Protein AF-A0A1L9TE58-F1 (afdb_monomer_lite)

Secondary structure (DSSP, 8-state):
-HHHHHHHHHHHHHTTSS-GGG------SGGGTT--EEEEE-----SS--TTS--GGGT-HHHHHHHHTSEEEEEE-

InterPro domains:
  IPR027417 P-loop containing nucleoside triphosphate hydrolase [G3DSA:3.40.50.300] (1-77)
  IPR041679 DNA2/NAM7 helicase-like, C-terminal [PF13087] (1-77)

Organism: NCBI:txid1036612

Foldseek 3Di:
DLVVVLVVLVVCVVVVVDPPVRRDDRDALVVCQVAADQEEEDDDPPPDPPVVPDDALVPDVVSVVSVVPRHDHYYHD

Sequence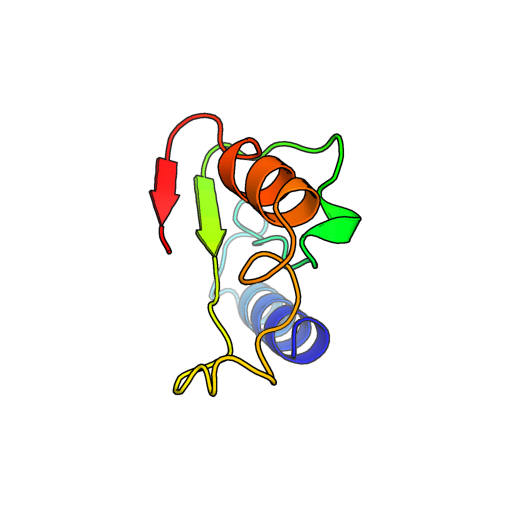 (77 aa):
QVVRIRQALYKAGRDGLLPASDLLIVVTIDSMQGKESNSIIFDWLVSQPDLNKGIGFTVNDNRGNVAMTRMREAMMI

pLDDT: mean 78.39, std 10.03, range [52.59, 90.94]

Structure (mmCIF, N/CA/C/O backbone):
data_AF-A0A1L9TE58-F1
#
_entry.id   AF-A0A1L9TE58-F1
#
loop_
_atom_site.group_PDB
_atom_site.id
_atom_site.type_symbol
_atom_site.label_atom_id
_atom_site.label_alt_id
_atom_site.label_comp_id
_atom_site.label_asym_id
_atom_site.label_entity_id
_atom_site.label_seq_id
_atom_site.pdbx_PDB_ins_code
_atom_site.Cartn_x
_atom_site.Cartn_y
_atom_site.Cartn_z
_atom_site.occupancy
_atom_site.B_iso_or_equiv
_atom_site.auth_seq_id
_atom_site.auth_comp_id
_atom_site.auth_asym_id
_atom_site.auth_atom_id
_atom_site.pdbx_PDB_model_num
ATOM 1 N N . GLN A 1 1 ? -6.292 2.645 -11.397 1.00 63.53 1 GLN A N 1
ATOM 2 C CA . GLN A 1 1 ? -6.947 1.662 -10.505 1.00 63.53 1 GLN A CA 1
ATOM 3 C C . GLN A 1 1 ? -7.219 2.202 -9.103 1.00 63.53 1 G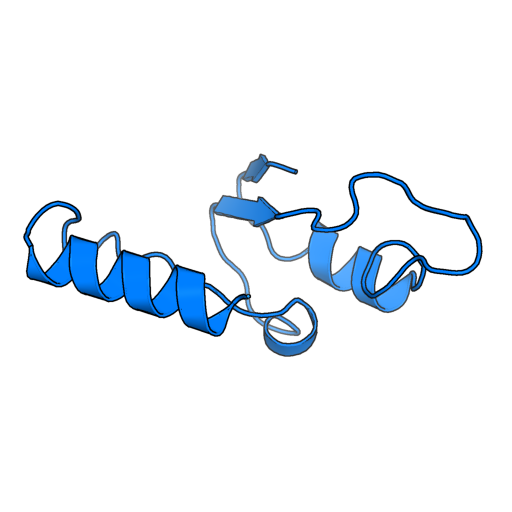LN A C 1
ATOM 5 O O . GLN A 1 1 ? -8.362 2.103 -8.684 1.00 63.53 1 GLN A O 1
ATOM 10 N N . VAL A 1 2 ? -6.257 2.862 -8.439 1.00 70.38 2 VAL A N 1
ATOM 11 C CA . VAL A 1 2 ? -6.434 3.565 -7.140 1.00 70.38 2 VAL A CA 1
ATOM 12 C C . VAL A 1 2 ? -7.759 4.336 -7.041 1.00 70.38 2 VAL A C 1
ATOM 14 O O . VAL A 1 2 ? -8.508 4.166 -6.088 1.00 70.38 2 VAL A O 1
ATOM 17 N N . VAL A 1 3 ? -8.105 5.126 -8.066 1.00 76.38 3 VAL A N 1
ATOM 18 C CA . VAL A 1 3 ? -9.360 5.902 -8.103 1.00 76.38 3 VAL A CA 1
ATOM 19 C C . VAL A 1 3 ? -10.612 5.014 -8.038 1.00 76.38 3 VAL A C 1
ATOM 21 O O . VAL A 1 3 ? -11.546 5.358 -7.320 1.00 76.38 3 VAL A O 1
ATOM 24 N N . ARG A 1 4 ? -10.627 3.868 -8.737 1.00 79.94 4 ARG A N 1
ATOM 25 C CA . ARG A 1 4 ? -11.754 2.915 -8.734 1.00 79.94 4 ARG A CA 1
ATOM 26 C C . ARG A 1 4 ? -11.917 2.242 -7.373 1.00 79.94 4 ARG A C 1
ATOM 28 O O . ARG A 1 4 ? -13.028 2.205 -6.860 1.00 79.94 4 ARG A O 1
ATOM 35 N N . ILE A 1 5 ? -10.824 1.752 -6.782 1.00 79.69 5 ILE A N 1
ATOM 36 C CA . ILE A 1 5 ? -10.850 1.106 -5.457 1.00 79.69 5 ILE A CA 1
ATOM 37 C C . ILE A 1 5 ? -11.316 2.114 -4.405 1.00 79.69 5 ILE A C 1
ATOM 39 O O . ILE A 1 5 ? -12.228 1.836 -3.634 1.00 79.69 5 ILE A O 1
ATOM 43 N N . ARG A 1 6 ? -10.776 3.336 -4.448 1.00 78.81 6 ARG A N 1
ATOM 44 C CA . ARG A 1 6 ? -11.194 4.428 -3.568 1.00 78.81 6 ARG A CA 1
ATOM 45 C C . ARG A 1 6 ? -12.692 4.732 -3.695 1.00 78.81 6 ARG A C 1
ATOM 47 O O . ARG A 1 6 ? -13.373 4.886 -2.690 1.00 78.81 6 ARG A O 1
ATOM 54 N N . GLN A 1 7 ? -13.225 4.797 -4.916 1.00 83.44 7 GLN A N 1
ATOM 55 C CA . GLN A 1 7 ? -14.664 4.989 -5.145 1.00 83.44 7 GLN A CA 1
ATOM 56 C C . GLN A 1 7 ? -15.507 3.827 -4.600 1.00 83.44 7 GLN A C 1
ATOM 58 O O . GLN A 1 7 ? -16.567 4.076 -4.028 1.00 83.44 7 GLN A O 1
ATOM 63 N N . ALA A 1 8 ? -15.044 2.583 -4.748 1.00 83.25 8 ALA A N 1
ATOM 64 C CA . ALA A 1 8 ? -15.724 1.406 -4.211 1.00 83.25 8 ALA A CA 1
ATOM 65 C C . ALA A 1 8 ? -15.760 1.418 -2.675 1.00 83.25 8 ALA A C 1
ATOM 67 O O . ALA A 1 8 ? -16.815 1.185 -2.094 1.00 83.25 8 ALA A O 1
ATOM 68 N N . LEU A 1 9 ? -14.653 1.782 -2.024 1.00 80.31 9 LEU A N 1
ATOM 69 C CA . LEU A 1 9 ? -14.578 1.913 -0.567 1.00 80.31 9 LEU A CA 1
ATOM 70 C C . LEU A 1 9 ? -15.460 3.045 -0.038 1.00 80.31 9 LEU A C 1
ATOM 72 O O . LEU A 1 9 ? -16.187 2.851 0.930 1.00 80.31 9 LEU A O 1
ATOM 76 N N . TYR A 1 10 ? -15.480 4.202 -0.708 1.00 81.31 10 TYR A N 1
ATOM 77 C CA . TYR A 1 10 ? -16.416 5.271 -0.348 1.00 81.31 10 TYR A CA 1
ATOM 78 C C . TYR A 1 10 ? -17.874 4.856 -0.532 1.00 81.31 10 TYR A C 1
ATOM 80 O O . TYR A 1 10 ? -18.732 5.262 0.248 1.00 81.31 10 TYR A O 1
ATOM 88 N N . LYS A 1 11 ? -18.178 4.053 -1.557 1.00 84.88 11 LYS A N 1
ATOM 89 C CA . LYS A 1 11 ? -19.514 3.483 -1.722 1.00 84.88 11 LYS A CA 1
ATOM 90 C C . LYS A 1 11 ? -19.841 2.526 -0.571 1.00 84.88 11 LYS A C 1
ATOM 92 O O . LYS A 1 11 ? -20.880 2.704 0.042 1.00 84.88 11 LYS A O 1
ATOM 97 N N . ALA A 1 12 ? -18.937 1.615 -0.217 1.00 82.25 12 ALA A N 1
ATOM 98 C CA . ALA A 1 12 ? -19.120 0.695 0.905 1.00 82.25 12 ALA A CA 1
ATOM 99 C C . ALA A 1 12 ? -19.323 1.426 2.246 1.00 82.25 12 ALA A C 1
ATOM 101 O O . ALA A 1 12 ? -20.205 1.056 3.014 1.00 82.25 12 ALA A O 1
ATOM 102 N N . GLY A 1 13 ? -18.571 2.503 2.496 1.00 82.19 13 GLY A N 1
ATOM 103 C CA . GLY A 1 13 ? -18.774 3.357 3.670 1.00 82.19 13 GLY A CA 1
ATOM 104 C C . GLY A 1 13 ? -20.143 4.046 3.675 1.00 82.19 13 GLY A C 1
ATOM 105 O O . GLY A 1 13 ? -20.814 4.064 4.702 1.00 82.19 13 GLY A O 1
ATOM 106 N N . ARG A 1 14 ? -20.607 4.560 2.524 1.00 81.69 14 ARG A N 1
ATOM 107 C CA . ARG A 1 14 ? -21.969 5.122 2.395 1.00 81.69 14 ARG A CA 1
ATOM 108 C C . ARG A 1 14 ? -23.064 4.079 2.603 1.00 81.69 14 ARG A C 1
ATOM 110 O O . ARG A 1 14 ? -24.085 4.402 3.197 1.00 81.69 14 ARG A O 1
ATOM 117 N N . ASP A 1 15 ? -22.836 2.857 2.136 1.00 87.56 15 ASP A N 1
ATOM 118 C CA . ASP A 1 15 ? -23.772 1.737 2.257 1.00 87.56 15 ASP A CA 1
ATOM 119 C C . ASP A 1 15 ? -23.750 1.115 3.676 1.00 87.56 15 ASP A C 1
ATOM 121 O O . ASP A 1 15 ? -24.442 0.134 3.932 1.00 87.56 15 ASP A O 1
ATOM 125 N N . GLY A 1 16 ? -22.966 1.675 4.610 1.00 82.44 16 GLY A N 1
ATOM 126 C CA . GLY A 1 16 ? -22.874 1.222 6.003 1.00 82.44 16 GLY A CA 1
ATOM 127 C C . GLY A 1 16 ? -22.088 -0.077 6.197 1.00 82.44 16 GLY A C 1
ATOM 128 O O . GLY A 1 16 ? -22.099 -0.638 7.289 1.00 82.44 16 GLY A O 1
ATOM 129 N N . LEU A 1 17 ? -21.398 -0.557 5.158 1.00 83.12 17 LEU A N 1
ATOM 130 C CA . LEU A 1 17 ? -20.596 -1.784 5.198 1.00 83.12 17 LEU A CA 1
ATOM 131 C C . LEU A 1 17 ? -19.257 -1.592 5.922 1.00 83.12 17 LEU A C 1
ATOM 133 O O . LEU A 1 17 ? -18.638 -2.571 6.331 1.00 83.12 17 LEU A O 1
ATOM 137 N N . LEU A 1 18 ? -18.802 -0.345 6.056 1.00 75.75 18 LEU A N 1
ATOM 138 C CA . LEU A 1 18 ? -17.594 0.023 6.788 1.00 75.75 18 LEU A CA 1
ATOM 139 C C . LEU A 1 18 ? -17.906 1.187 7.736 1.00 75.75 18 LEU A C 1
ATOM 141 O O . LEU A 1 18 ? -18.461 2.194 7.280 1.00 75.75 18 LEU A O 1
ATOM 145 N N . PRO A 1 19 ? -17.542 1.092 9.028 1.00 73.81 19 PRO A N 1
ATOM 146 C CA . PRO A 1 19 ? -17.601 2.222 9.945 1.00 73.81 19 PRO A CA 1
ATOM 147 C C . PRO A 1 19 ? -16.797 3.408 9.406 1.00 73.81 19 PRO A C 1
ATOM 149 O O . PRO A 1 19 ? -15.744 3.234 8.795 1.00 73.81 19 PRO A O 1
ATOM 152 N N . ALA A 1 20 ? -17.249 4.635 9.670 1.00 68.00 20 ALA A N 1
ATOM 153 C CA . ALA A 1 20 ? -16.525 5.833 9.238 1.00 68.00 20 ALA A CA 1
ATOM 154 C C . ALA A 1 20 ? -15.116 5.943 9.863 1.00 68.00 20 ALA A C 1
ATOM 156 O O . ALA A 1 20 ? -14.235 6.566 9.273 1.00 68.00 20 ALA A O 1
ATOM 157 N N . SER A 1 21 ? -14.895 5.319 11.026 1.00 71.88 21 SER A N 1
ATOM 158 C CA . SER A 1 21 ? -13.576 5.190 11.663 1.00 71.88 21 SER A CA 1
ATOM 159 C C . SER A 1 21 ? -12.606 4.310 10.874 1.00 71.88 21 SER A C 1
ATOM 161 O O . SER A 1 21 ? -11.397 4.486 10.992 1.00 71.88 21 SER A O 1
ATOM 163 N N . ASP A 1 22 ? -13.133 3.411 10.043 1.00 71.88 22 ASP A N 1
ATOM 164 C CA . ASP A 1 22 ? -12.386 2.336 9.384 1.00 71.88 22 ASP A CA 1
ATOM 165 C C . ASP A 1 22 ? -12.265 2.598 7.873 1.00 71.88 22 ASP A C 1
ATOM 167 O O . ASP A 1 22 ? -12.022 1.697 7.066 1.00 71.88 22 ASP A O 1
ATOM 171 N N . LEU A 1 23 ? -12.456 3.856 7.462 1.00 73.12 23 LEU A N 1
ATOM 172 C CA . LEU A 1 23 ? -12.294 4.285 6.079 1.00 73.12 23 LEU A CA 1
ATOM 173 C C . LEU A 1 23 ? -10.833 4.125 5.647 1.00 73.12 23 LEU A C 1
ATOM 175 O O . LEU A 1 23 ? -9.954 4.918 5.981 1.00 73.12 23 LEU A O 1
ATOM 179 N N . LEU A 1 24 ? -10.599 3.089 4.848 1.00 77.44 24 LEU A N 1
ATOM 180 C CA . LEU A 1 24 ? -9.305 2.781 4.257 1.00 77.44 24 LEU A CA 1
ATOM 181 C C . LEU A 1 24 ? -8.849 3.903 3.312 1.00 77.44 24 LEU A C 1
ATOM 183 O O . LEU A 1 24 ? -9.587 4.358 2.432 1.00 77.44 24 LEU A O 1
ATOM 187 N N . ILE A 1 25 ? -7.590 4.312 3.454 1.00 83.06 25 ILE A N 1
ATOM 188 C CA . ILE A 1 25 ? -6.952 5.287 2.569 1.00 83.06 25 ILE A CA 1
ATOM 189 C C . ILE A 1 25 ? -6.243 4.530 1.447 1.00 83.06 25 ILE A C 1
ATOM 191 O O . ILE A 1 25 ? -5.315 3.766 1.693 1.00 83.06 25 ILE A O 1
ATOM 195 N N . VAL A 1 26 ? -6.649 4.780 0.200 1.00 85.56 26 VAL A N 1
ATOM 196 C CA . VAL A 1 26 ? -6.029 4.169 -0.986 1.00 85.56 26 VAL A CA 1
ATOM 197 C C . VAL A 1 26 ? -5.307 5.233 -1.792 1.00 85.56 26 VAL A C 1
ATOM 199 O O . VAL A 1 26 ? -5.920 6.161 -2.330 1.00 85.56 26 VAL A O 1
ATOM 202 N N . VAL A 1 27 ? -3.988 5.098 -1.867 1.00 85.50 27 VAL A N 1
ATOM 203 C CA . VAL A 1 27 ? -3.075 6.070 -2.471 1.00 85.50 27 VAL A CA 1
ATOM 204 C C . VAL A 1 27 ? -1.924 5.360 -3.180 1.00 85.50 27 VAL A C 1
ATOM 206 O O . VAL A 1 27 ? -1.701 4.168 -2.996 1.00 85.50 27 VAL A O 1
ATOM 209 N N . THR A 1 28 ? -1.201 6.094 -4.024 1.00 85.50 28 THR A N 1
ATOM 210 C CA . THR A 1 28 ? 0.034 5.585 -4.638 1.00 85.50 28 THR A CA 1
ATOM 211 C C . THR A 1 28 ? 1.200 5.654 -3.652 1.00 85.50 28 THR A C 1
ATOM 213 O O . THR A 1 28 ? 1.165 6.431 -2.697 1.00 85.50 28 THR A O 1
ATOM 216 N N . ILE A 1 29 ? 2.262 4.894 -3.922 1.00 83.88 29 ILE A N 1
ATOM 217 C CA . ILE A 1 29 ? 3.483 4.869 -3.100 1.00 83.88 29 ILE A CA 1
ATOM 218 C C . ILE A 1 29 ? 4.138 6.248 -3.033 1.00 83.88 29 ILE A C 1
ATOM 220 O O . ILE A 1 29 ? 4.485 6.706 -1.948 1.00 83.88 29 ILE A O 1
ATOM 224 N N . ASP A 1 30 ? 4.203 6.952 -4.164 1.00 84.62 30 ASP A N 1
ATOM 225 C CA . ASP A 1 30 ? 4.737 8.316 -4.221 1.00 84.62 30 ASP A CA 1
ATOM 226 C C . ASP A 1 30 ? 3.958 9.257 -3.275 1.00 84.62 30 ASP A C 1
ATOM 228 O O . ASP A 1 30 ? 4.534 10.104 -2.601 1.00 84.62 30 ASP A O 1
ATOM 232 N N . SER A 1 31 ? 2.638 9.068 -3.144 1.00 86.00 31 SER A N 1
ATOM 233 C CA . SER A 1 31 ? 1.781 9.870 -2.252 1.00 86.00 31 SER A CA 1
ATOM 234 C C . SER A 1 31 ? 1.898 9.520 -0.761 1.00 86.00 31 SER A C 1
ATOM 236 O O . SER A 1 31 ? 1.355 10.259 0.072 1.00 86.00 31 SER A O 1
ATOM 238 N N . MET A 1 32 ? 2.552 8.403 -0.428 1.00 87.38 32 MET A N 1
ATOM 239 C CA . MET A 1 32 ? 2.815 7.955 0.944 1.00 87.38 32 MET A CA 1
ATOM 240 C C . MET A 1 32 ? 4.174 8.402 1.477 1.00 87.38 32 MET A C 1
ATOM 242 O O . MET A 1 32 ? 4.457 8.192 2.656 1.00 87.38 32 MET A O 1
ATOM 246 N N . GLN A 1 33 ? 5.013 9.034 0.658 1.00 85.06 33 GLN A N 1
ATOM 247 C CA . GLN A 1 33 ? 6.289 9.554 1.129 1.00 85.06 33 GLN A CA 1
ATOM 248 C C . GLN A 1 33 ? 6.071 10.552 2.281 1.00 85.06 33 GLN A C 1
ATOM 250 O O . GLN A 1 33 ? 5.298 11.502 2.161 1.00 85.06 33 GLN A O 1
ATOM 255 N N . GLY A 1 34 ? 6.721 10.298 3.422 1.00 88.62 34 GLY A N 1
ATOM 256 C CA . GLY A 1 34 ? 6.574 11.104 4.642 1.00 88.62 34 GLY A CA 1
ATOM 257 C C . GLY A 1 34 ? 5.292 10.852 5.449 1.00 88.62 34 GLY A C 1
ATOM 258 O O . GLY A 1 34 ? 5.071 11.531 6.446 1.00 88.62 34 GLY A O 1
ATOM 259 N N . LYS A 1 35 ? 4.451 9.892 5.047 1.00 90.19 35 LYS A N 1
ATOM 260 C CA . LYS A 1 35 ? 3.261 9.458 5.797 1.00 90.19 35 LYS A CA 1
ATOM 261 C C . LYS A 1 35 ? 3.474 8.070 6.377 1.00 90.19 35 LYS A C 1
ATOM 263 O O . LYS A 1 35 ? 4.349 7.336 5.925 1.00 90.19 35 LYS A O 1
ATOM 268 N N . GLU A 1 36 ? 2.662 7.703 7.356 1.00 88.88 36 GLU A N 1
ATOM 269 C CA . GLU A 1 36 ? 2.726 6.400 8.017 1.00 88.88 36 GLU A CA 1
ATOM 270 C C . GLU A 1 36 ? 1.317 5.900 8.338 1.00 88.88 36 GLU A C 1
ATOM 272 O O . GLU A 1 36 ? 0.381 6.693 8.457 1.00 88.88 36 GLU A O 1
ATOM 277 N N . SER A 1 37 ? 1.174 4.584 8.468 1.00 87.69 37 SER A N 1
ATOM 278 C CA . SER A 1 37 ? -0.057 3.909 8.888 1.00 87.69 37 SER A CA 1
ATOM 279 C C . SER A 1 37 ? 0.295 2.730 9.795 1.00 87.69 37 SER A C 1
ATOM 281 O O . SER A 1 37 ? 1.380 2.164 9.678 1.00 87.69 37 SER A O 1
ATOM 283 N N . ASN A 1 38 ? -0.607 2.327 10.691 1.00 87.81 38 ASN A N 1
ATOM 284 C CA . ASN A 1 38 ? -0.372 1.158 11.546 1.00 87.81 38 ASN A CA 1
ATOM 285 C C . ASN A 1 38 ? -0.276 -0.120 10.705 1.00 87.81 38 ASN A C 1
ATOM 287 O O . ASN A 1 38 ? 0.687 -0.876 10.827 1.00 87.81 38 ASN A O 1
ATOM 291 N N . SER A 1 39 ? -1.232 -0.297 9.791 1.00 84.38 39 SER A N 1
ATOM 292 C CA . SER A 1 39 ? -1.285 -1.411 8.845 1.00 84.38 39 SER A CA 1
ATOM 293 C C . SER A 1 39 ? -1.327 -0.910 7.404 1.00 84.38 39 SER A C 1
ATOM 295 O O . SER A 1 39 ? -1.972 0.104 7.112 1.00 84.38 39 SER A O 1
ATOM 297 N N . ILE A 1 40 ? -0.633 -1.612 6.505 1.00 86.94 40 ILE A N 1
ATOM 298 C CA . ILE A 1 40 ? -0.598 -1.309 5.068 1.00 86.94 40 ILE A CA 1
ATOM 299 C C . ILE A 1 40 ? -0.787 -2.589 4.262 1.00 86.94 40 ILE A C 1
ATOM 301 O O . ILE A 1 40 ? -0.163 -3.609 4.547 1.00 86.94 40 ILE A O 1
ATOM 305 N N . ILE A 1 41 ? -1.635 -2.506 3.238 1.00 85.75 41 ILE A N 1
ATOM 306 C CA . ILE A 1 41 ? -1.804 -3.543 2.222 1.00 85.75 41 ILE A CA 1
ATOM 307 C C . ILE A 1 41 ? -1.211 -3.006 0.923 1.00 85.75 41 ILE A C 1
ATOM 309 O O . ILE A 1 41 ? -1.637 -1.955 0.433 1.00 85.75 41 ILE A O 1
ATOM 313 N N . PHE A 1 42 ? -0.233 -3.718 0.376 1.00 85.38 42 PHE A N 1
ATOM 314 C CA . PHE A 1 42 ? 0.279 -3.471 -0.960 1.00 85.38 42 PHE A CA 1
ATOM 315 C C . PHE A 1 42 ? -0.519 -4.282 -1.971 1.00 85.38 42 PHE A C 1
ATOM 317 O O . PHE A 1 42 ? -0.719 -5.473 -1.809 1.00 85.38 42 PHE A O 1
ATOM 324 N N . ASP A 1 43 ? -0.986 -3.612 -3.019 1.00 78.62 43 ASP A N 1
ATOM 325 C CA . ASP A 1 43 ? -1.599 -4.267 -4.169 1.00 78.62 43 ASP A CA 1
ATOM 326 C C . ASP A 1 43 ? -0.567 -4.309 -5.299 1.00 78.62 43 ASP A C 1
ATOM 328 O O . ASP A 1 43 ? -0.249 -3.286 -5.925 1.00 78.62 43 ASP A O 1
ATOM 332 N N . TRP A 1 44 ? 0.010 -5.493 -5.514 1.00 72.69 44 TRP A N 1
ATOM 333 C CA . TRP A 1 44 ? 0.907 -5.746 -6.631 1.00 72.69 44 TRP A CA 1
ATOM 334 C C . TRP A 1 44 ? 0.080 -6.009 -7.897 1.00 72.69 44 TRP A C 1
ATOM 336 O O . TRP A 1 44 ? -0.396 -7.104 -8.181 1.00 72.69 44 TRP A O 1
ATOM 346 N N . LEU A 1 45 ? -0.024 -4.968 -8.713 1.00 64.94 45 LEU A N 1
ATOM 347 C CA . LEU A 1 45 ? -0.843 -4.900 -9.926 1.00 64.94 45 LEU A CA 1
ATOM 348 C C . LEU A 1 45 ? -0.318 -5.743 -11.114 1.00 64.94 45 LEU A C 1
ATOM 350 O O . LEU A 1 45 ? -1.027 -5.936 -12.101 1.00 64.94 45 LEU A O 1
ATOM 354 N N . VAL A 1 46 ? 0.938 -6.204 -11.063 1.00 63.50 46 VAL A N 1
ATOM 355 C CA . VAL A 1 46 ? 1.630 -6.888 -12.173 1.00 63.50 46 VAL A CA 1
ATOM 356 C C . VAL A 1 46 ? 1.712 -8.399 -11.924 1.00 63.50 46 VAL A C 1
ATOM 358 O O . VAL A 1 46 ? 2.645 -8.888 -11.301 1.00 63.50 46 VAL A O 1
ATOM 361 N N . SER A 1 47 ? 0.762 -9.169 -12.451 1.00 60.00 47 SER A N 1
ATOM 362 C CA . SER A 1 47 ? 0.733 -10.636 -12.291 1.00 60.00 47 SER A CA 1
ATOM 363 C C . SER A 1 47 ? 1.830 -11.384 -13.064 1.00 60.00 47 SER A C 1
ATOM 365 O O . SER A 1 47 ? 2.121 -12.536 -12.754 1.00 60.00 47 SER A O 1
ATOM 367 N N . GLN A 1 48 ? 2.447 -10.741 -14.059 1.00 57.44 48 GLN A N 1
ATOM 368 C CA . GLN A 1 48 ? 3.589 -11.263 -14.811 1.00 57.44 48 GLN A CA 1
ATOM 369 C C . GLN A 1 48 ? 4.616 -10.144 -15.001 1.00 57.44 48 GLN A C 1
ATOM 371 O O . GLN A 1 48 ? 4.445 -9.296 -15.882 1.00 57.44 48 GLN A O 1
ATOM 376 N N . PRO A 1 49 ? 5.663 -10.081 -14.163 1.00 52.59 49 PRO A N 1
ATOM 377 C CA . PRO A 1 49 ? 6.752 -9.153 -14.387 1.00 52.59 49 PRO A CA 1
ATOM 378 C C . PRO A 1 49 ? 7.585 -9.681 -15.558 1.00 52.59 49 PRO A C 1
ATOM 380 O O . PRO A 1 49 ? 8.566 -10.394 -15.368 1.00 52.59 49 PRO A O 1
ATOM 383 N N . ASP A 1 50 ? 7.222 -9.318 -16.791 1.00 57.62 50 ASP A N 1
ATOM 384 C CA . ASP A 1 50 ? 8.241 -9.221 -17.835 1.00 57.62 50 ASP A CA 1
ATOM 385 C C . ASP A 1 50 ? 9.312 -8.286 -17.248 1.00 57.62 50 ASP A C 1
ATOM 387 O O . ASP A 1 50 ? 8.999 -7.135 -16.938 1.00 57.62 50 ASP A O 1
ATOM 391 N N . LEU A 1 51 ? 10.547 -8.761 -17.044 1.00 55.28 51 LEU A N 1
ATOM 392 C CA . LEU A 1 51 ? 11.636 -8.018 -16.376 1.00 55.28 51 LEU A CA 1
ATOM 393 C C . LEU A 1 51 ? 11.837 -6.584 -16.916 1.00 55.28 51 LEU A C 1
ATOM 395 O O . LEU A 1 51 ? 12.322 -5.715 -16.201 1.00 55.28 51 LEU A O 1
ATOM 399 N N . ASN A 1 52 ? 11.393 -6.319 -18.148 1.00 55.44 52 ASN A N 1
ATOM 400 C CA . ASN A 1 52 ? 11.483 -5.025 -18.827 1.00 55.44 52 ASN A CA 1
ATOM 401 C C . ASN A 1 52 ? 10.230 -4.129 -18.707 1.00 55.44 52 ASN A C 1
ATOM 403 O O . ASN A 1 52 ? 10.207 -3.043 -19.282 1.00 55.44 52 ASN A O 1
ATOM 407 N N . LYS A 1 53 ? 9.172 -4.565 -18.010 1.00 56.56 53 LYS A N 1
ATOM 408 C CA . LYS A 1 53 ? 7.911 -3.815 -17.819 1.00 56.56 53 LYS A CA 1
ATOM 409 C C . LYS A 1 53 ? 7.510 -3.653 -16.352 1.00 56.56 53 LYS A C 1
ATOM 411 O O . LYS A 1 53 ? 6.393 -3.215 -16.075 1.00 56.56 53 LYS A O 1
ATOM 416 N N . GLY A 1 54 ? 8.383 -4.010 -15.410 1.00 58.84 54 GLY A N 1
ATOM 417 C CA . GLY A 1 54 ? 8.147 -3.705 -14.002 1.00 58.84 54 GLY A CA 1
ATOM 418 C C . GLY A 1 54 ? 7.969 -2.194 -13.805 1.00 58.84 54 GLY A C 1
ATOM 419 O O . GLY A 1 54 ? 8.603 -1.389 -14.486 1.00 58.84 54 GLY A O 1
ATOM 420 N N . ILE A 1 55 ? 7.070 -1.799 -12.907 1.00 66.06 55 ILE A N 1
ATOM 421 C CA . ILE A 1 55 ? 6.715 -0.395 -12.676 1.00 66.06 55 ILE A CA 1
ATOM 422 C C . ILE A 1 55 ? 6.646 -0.100 -11.181 1.00 66.06 55 ILE A C 1
ATOM 424 O O . ILE A 1 55 ? 6.230 -0.926 -10.375 1.00 66.06 55 ILE A O 1
ATOM 428 N N . GLY A 1 56 ? 6.999 1.126 -10.796 1.00 69.56 56 GLY A N 1
ATOM 429 C CA . GLY A 1 56 ? 6.864 1.566 -9.409 1.00 69.56 56 GLY A CA 1
ATOM 430 C C . GLY A 1 56 ? 7.908 0.938 -8.487 1.00 69.56 56 GLY A C 1
ATOM 431 O O . GLY A 1 56 ? 9.097 0.992 -8.781 1.00 69.56 56 GLY A O 1
ATOM 432 N N . PHE A 1 57 ? 7.470 0.404 -7.348 1.00 65.31 57 PHE A N 1
ATOM 433 C CA . PHE A 1 57 ? 8.355 -0.118 -6.298 1.00 65.31 57 PHE A CA 1
ATOM 434 C C . PHE A 1 57 ? 9.077 -1.416 -6.666 1.00 65.31 57 PHE A C 1
ATOM 436 O O . PHE A 1 57 ? 10.025 -1.789 -5.989 1.00 65.31 57 PHE A O 1
ATOM 443 N N . THR A 1 58 ? 8.655 -2.084 -7.739 1.00 68.38 58 THR A N 1
ATOM 444 C CA . THR A 1 58 ? 9.214 -3.372 -8.166 1.00 68.38 58 THR A CA 1
ATOM 445 C C . THR A 1 58 ? 10.518 -3.230 -8.956 1.00 68.38 58 THR A C 1
ATOM 447 O O . THR A 1 58 ? 11.201 -4.222 -9.173 1.00 68.38 58 THR A O 1
ATOM 450 N N . VAL A 1 59 ? 10.841 -2.023 -9.437 1.00 74.19 59 VAL A N 1
ATOM 451 C CA . VAL A 1 59 ? 12.038 -1.729 -10.259 1.00 74.19 59 VAL A CA 1
ATOM 452 C C . VAL A 1 59 ? 12.797 -0.484 -9.797 1.00 74.19 59 VAL A C 1
ATOM 454 O O . VAL A 1 59 ? 13.796 -0.103 -10.400 1.00 74.19 59 VAL A O 1
ATOM 457 N N . ASN A 1 60 ? 12.297 0.202 -8.768 1.00 79.25 60 ASN A N 1
ATOM 458 C CA . ASN A 1 60 ? 12.902 1.412 -8.233 1.00 79.25 60 ASN A CA 1
ATOM 459 C C . ASN A 1 60 ? 13.077 1.264 -6.723 1.00 79.25 60 ASN A C 1
ATOM 461 O O . ASN A 1 60 ? 12.102 1.348 -5.972 1.00 79.25 60 ASN A O 1
ATOM 465 N N . ASP A 1 61 ? 14.328 1.113 -6.297 1.00 82.94 61 ASP A N 1
ATOM 466 C CA . ASP A 1 61 ? 14.696 0.871 -4.900 1.00 82.94 61 ASP A CA 1
ATOM 467 C C . ASP A 1 61 ? 14.264 2.001 -3.964 1.00 82.94 61 ASP A C 1
ATOM 469 O O . ASP A 1 61 ? 13.862 1.743 -2.833 1.00 82.94 61 ASP A O 1
ATOM 473 N N . ASN A 1 62 ? 14.248 3.255 -4.428 1.00 84.69 62 ASN A N 1
ATOM 474 C CA . ASN A 1 62 ? 13.756 4.372 -3.617 1.00 84.69 62 ASN A CA 1
ATOM 475 C C . ASN A 1 62 ? 12.252 4.239 -3.349 1.00 84.69 62 ASN A C 1
ATOM 477 O O . ASN A 1 62 ? 11.793 4.476 -2.233 1.00 84.69 62 ASN A O 1
ATOM 481 N N . ARG A 1 63 ? 11.475 3.815 -4.353 1.00 81.44 63 ARG A N 1
ATOM 482 C CA . ARG A 1 63 ? 10.036 3.547 -4.197 1.00 81.44 63 ARG A CA 1
ATOM 483 C C . ARG A 1 63 ? 9.786 2.290 -3.364 1.00 81.44 63 ARG A C 1
ATOM 485 O O . ARG A 1 63 ? 8.850 2.287 -2.569 1.00 81.44 63 ARG A O 1
ATOM 492 N N . GLY A 1 64 ? 10.633 1.270 -3.503 1.00 81.00 64 GLY A N 1
ATOM 493 C CA . GLY A 1 64 ? 10.643 0.079 -2.650 1.00 81.00 64 GLY A CA 1
ATOM 494 C C . GLY A 1 64 ? 10.893 0.420 -1.184 1.00 81.00 64 GLY A C 1
ATOM 495 O O . GLY A 1 64 ? 10.124 0.021 -0.315 1.00 81.00 64 GLY A O 1
ATOM 496 N N . ASN A 1 65 ? 11.901 1.245 -0.907 1.00 84.81 65 ASN A N 1
ATOM 497 C CA . ASN A 1 65 ? 12.211 1.690 0.445 1.00 84.81 65 ASN A CA 1
ATOM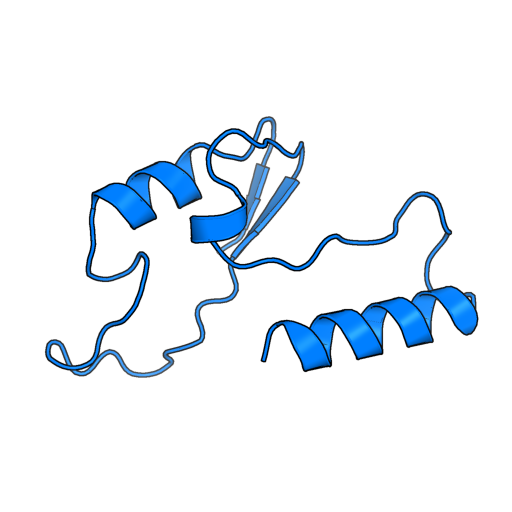 498 C C . ASN A 1 65 ? 11.067 2.511 1.043 1.00 84.81 65 ASN A C 1
ATOM 500 O O . ASN A 1 65 ? 10.673 2.279 2.183 1.00 84.81 65 ASN A O 1
ATOM 504 N N . VAL A 1 66 ? 10.482 3.436 0.271 1.00 84.75 66 VAL A N 1
ATOM 505 C CA . VAL A 1 66 ? 9.290 4.163 0.723 1.00 84.75 66 VAL A CA 1
ATOM 506 C C . VAL A 1 66 ? 8.200 3.164 1.089 1.00 84.75 66 VAL A C 1
ATOM 508 O O . VAL A 1 66 ? 7.758 3.214 2.227 1.00 84.75 66 VAL A O 1
ATOM 511 N N . ALA A 1 67 ? 7.841 2.230 0.203 1.00 82.88 67 ALA A N 1
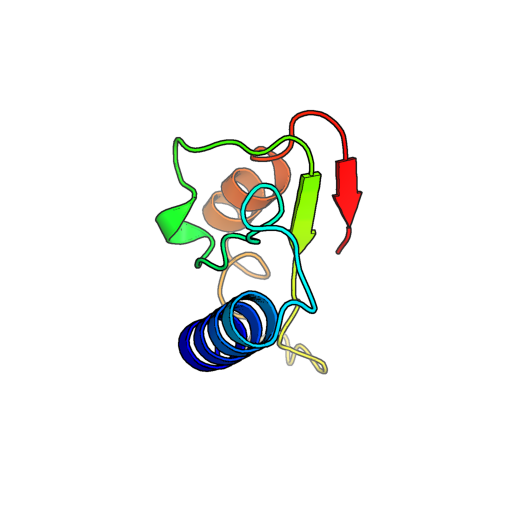ATOM 512 C CA . ALA A 1 67 ? 6.809 1.221 0.444 1.00 82.88 67 ALA A CA 1
ATOM 513 C C . ALA A 1 67 ? 7.037 0.425 1.745 1.00 82.88 67 ALA A C 1
ATOM 515 O O . ALA A 1 67 ? 6.167 0.389 2.613 1.00 82.88 67 ALA A O 1
ATOM 516 N N . MET A 1 68 ? 8.239 -0.118 1.928 1.00 84.50 68 MET A N 1
ATOM 517 C CA . MET A 1 68 ? 8.593 -0.999 3.048 1.00 84.50 68 MET A CA 1
ATOM 518 C C . MET A 1 68 ? 8.710 -0.287 4.405 1.00 84.50 68 MET A C 1
ATOM 520 O O . MET A 1 68 ? 8.874 -0.947 5.424 1.00 84.50 68 MET A O 1
ATOM 524 N N . THR A 1 69 ? 8.669 1.048 4.443 1.00 87.06 69 THR A N 1
ATOM 525 C CA . THR A 1 69 ? 8.924 1.837 5.666 1.00 87.06 69 THR A CA 1
ATOM 526 C C . THR A 1 69 ? 7.729 2.670 6.118 1.00 87.06 69 THR A C 1
ATOM 528 O O . THR A 1 69 ? 7.870 3.528 6.987 1.00 87.06 69 THR A O 1
ATOM 531 N N . ARG A 1 70 ? 6.551 2.484 5.511 1.00 87.88 70 ARG A N 1
ATOM 532 C CA . ARG A 1 70 ? 5.355 3.259 5.882 1.00 87.88 70 ARG A CA 1
ATOM 533 C C . ARG A 1 70 ? 4.526 2.607 6.997 1.00 87.88 70 ARG A C 1
ATOM 535 O O . ARG A 1 70 ? 3.690 3.303 7.575 1.00 87.88 70 ARG A O 1
ATOM 542 N N . MET A 1 71 ? 4.691 1.308 7.267 1.00 90.94 71 MET A N 1
ATOM 543 C CA . MET A 1 71 ? 3.932 0.611 8.312 1.00 90.94 71 MET A CA 1
ATOM 544 C C . MET A 1 71 ? 4.589 0.750 9.686 1.00 90.94 71 MET A C 1
ATOM 546 O O . MET A 1 71 ? 5.814 0.750 9.790 1.00 90.94 71 MET A O 1
ATOM 550 N N . ARG A 1 72 ? 3.771 0.812 10.742 1.00 88.50 72 ARG A N 1
ATOM 551 C CA . ARG A 1 72 ? 4.246 0.787 12.138 1.00 88.50 72 ARG A CA 1
ATOM 552 C C . ARG A 1 72 ? 4.114 -0.579 12.801 1.00 88.50 72 ARG A C 1
ATOM 554 O O . ARG A 1 72 ? 4.932 -0.908 13.650 1.00 88.50 72 ARG A O 1
ATOM 561 N N . GLU A 1 73 ? 3.099 -1.354 12.424 1.00 90.94 73 GLU A N 1
ATOM 562 C CA . GLU A 1 73 ? 2.789 -2.637 13.063 1.00 90.94 73 GLU A CA 1
ATOM 563 C C . GLU A 1 73 ? 2.888 -3.795 12.071 1.00 90.94 73 GLU A C 1
ATOM 565 O O . GLU A 1 73 ? 3.642 -4.738 12.300 1.00 90.94 73 GLU A O 1
ATOM 570 N N . ALA A 1 74 ? 2.151 -3.727 10.957 1.00 87.19 74 ALA A N 1
ATOM 571 C CA . ALA A 1 74 ? 2.045 -4.843 10.022 1.00 87.19 74 ALA A CA 1
ATOM 572 C C . ALA A 1 74 ? 1.943 -4.401 8.557 1.00 87.19 74 ALA A C 1
ATOM 574 O O . ALA A 1 74 ? 1.382 -3.355 8.223 1.00 87.19 74 ALA A O 1
ATOM 575 N N . MET A 1 75 ? 2.462 -5.246 7.668 1.00 87.69 75 MET A N 1
ATOM 576 C CA . MET A 1 75 ? 2.361 -5.090 6.221 1.00 87.69 75 MET A CA 1
ATOM 577 C C . MET A 1 75 ? 1.928 -6.408 5.591 1.00 87.69 75 MET A C 1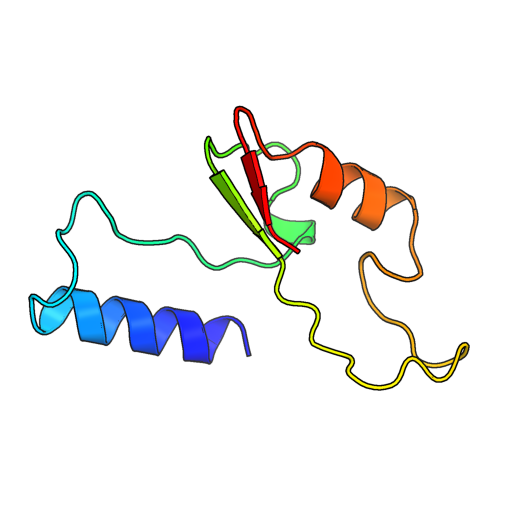
ATOM 579 O O . MET A 1 75 ? 2.4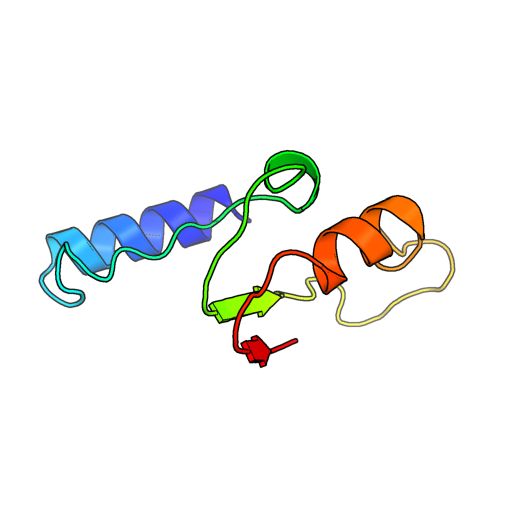80 -7.460 5.910 1.00 87.69 75 MET A O 1
ATOM 583 N N . MET A 1 76 ? 0.968 -6.324 4.675 1.00 86.06 76 MET A N 1
ATOM 584 C CA . MET A 1 76 ? 0.591 -7.406 3.770 1.00 86.06 76 MET A CA 1
ATOM 585 C C . MET A 1 76 ? 0.942 -6.984 2.343 1.00 86.06 76 MET A C 1
ATOM 587 O O . MET A 1 76 ? 0.743 -5.821 1.986 1.00 86.06 76 MET A O 1
ATOM 591 N N . ILE A 1 77 ? 1.487 -7.909 1.556 1.00 80.94 77 ILE A N 1
ATOM 592 C CA . ILE A 1 77 ? 1.856 -7.717 0.147 1.00 80.94 77 ILE A CA 1
ATOM 593 C C . ILE A 1 77 ? 1.056 -8.701 -0.698 1.00 80.94 77 ILE A C 1
ATOM 595 O O . ILE A 1 77 ? 0.924 -9.858 -0.239 1.00 80.94 77 ILE A O 1
#

Radius of gyration: 14.05 Å; chains: 1; bounding box: 38×22×32 Å